Protein AF-A0A355GLW3-F1 (afdb_monomer_lite)

Sequence (84 aa):
MEHMQDPVQLLKNAAETLADDGGIIITVPAYPSLFSDWDRKMGHYCRYTKKHFRQNAKEAGLKVKWLTHWNSFTLSAAIISRGA

Secondary structure (DSSP, 8-state):
-TT-S-HHHHHHHHHHTS-TT--------B-GGG--HHHHHHT----B-HHHHHHHHHHTT--------TTGGGHHHHHHTT--

pLDDT: mean 87.59, std 7.52, range [44.69, 94.75]

Radius of gyration: 14.33 Å; chains: 1; bounding box: 35×28×34 Å

Structure (mmCIF, N/CA/C/O backbone):
data_AF-A0A355GLW3-F1
#
_entry.id   AF-A0A355GLW3-F1
#
loop_
_atom_site.group_PDB
_atom_site.id
_atom_site.type_symbol
_atom_site.label_atom_id
_atom_site.label_alt_id
_atom_site.label_comp_id
_atom_site.label_asym_id
_atom_site.label_entity_id
_atom_site.label_seq_id
_atom_site.pdbx_PDB_ins_code
_atom_site.Cartn_x
_atom_site.Cartn_y
_atom_site.Cartn_z
_atom_site.occupancy
_atom_site.B_iso_or_equiv
_atom_site.auth_seq_id
_atom_site.auth_comp_id
_atom_site.auth_asym_id
_atom_site.auth_atom_id
_atom_site.pdbx_PDB_model_num
ATOM 1 N N . MET A 1 1 ? -4.458 3.190 -6.383 1.00 80.06 1 MET A N 1
ATOM 2 C CA . MET A 1 1 ? -3.590 3.760 -5.317 1.00 80.06 1 MET A CA 1
ATOM 3 C C . MET A 1 1 ? -2.230 4.193 -5.874 1.00 80.06 1 MET A C 1
ATOM 5 O O . MET A 1 1 ? -1.761 5.273 -5.563 1.00 80.06 1 MET A O 1
ATOM 9 N N . GLU A 1 2 ? -1.620 3.378 -6.727 1.00 83.00 2 GLU A N 1
ATOM 10 C CA . GLU A 1 2 ? -0.405 3.593 -7.520 1.00 83.00 2 GLU A CA 1
ATOM 11 C C . GLU A 1 2 ? -0.393 4.842 -8.418 1.00 83.00 2 GLU A C 1
ATOM 13 O O . GLU A 1 2 ? 0.682 5.296 -8.789 1.00 83.00 2 GLU A O 1
ATOM 18 N N . HIS A 1 3 ? -1.555 5.417 -8.734 1.00 85.94 3 HIS A N 1
ATOM 19 C CA . HIS A 1 3 ? -1.701 6.665 -9.496 1.00 85.94 3 HIS A CA 1
ATOM 20 C C . HIS A 1 3 ? -1.816 7.922 -8.621 1.00 85.94 3 HIS A C 1
ATOM 22 O O . HIS A 1 3 ? -2.041 9.005 -9.146 1.00 85.94 3 HIS A O 1
ATOM 28 N N . MET A 1 4 ? -1.713 7.800 -7.297 1.00 83.94 4 MET A N 1
ATOM 29 C CA . MET A 1 4 ? -1.830 8.943 -6.389 1.00 83.94 4 MET A CA 1
ATOM 30 C C . MET A 1 4 ? -0.473 9.300 -5.795 1.00 83.94 4 MET A C 1
ATOM 32 O O . MET A 1 4 ? 0.292 8.413 -5.420 1.00 83.94 4 MET A O 1
ATOM 36 N N . GLN A 1 5 ? -0.208 10.601 -5.664 1.00 82.94 5 GLN A N 1
ATOM 37 C CA . GLN A 1 5 ? 0.994 11.103 -4.992 1.00 82.94 5 GLN A CA 1
ATOM 38 C C . GLN A 1 5 ? 0.933 10.889 -3.476 1.00 82.94 5 GLN A C 1
ATOM 40 O O . GLN A 1 5 ? 1.941 10.523 -2.880 1.00 82.94 5 GLN A O 1
ATOM 45 N N . ASP A 1 6 ? -0.250 11.058 -2.873 1.00 89.44 6 ASP A N 1
ATOM 46 C CA . ASP A 1 6 ? -0.494 10.758 -1.461 1.00 89.44 6 ASP A CA 1
ATOM 47 C C . ASP A 1 6 ? -1.450 9.560 -1.312 1.00 89.44 6 ASP A C 1
ATOM 49 O O . ASP A 1 6 ? -2.679 9.707 -1.294 1.00 89.44 6 ASP A O 1
ATOM 53 N N . PRO A 1 7 ? -0.904 8.337 -1.229 1.00 90.38 7 PRO A N 1
ATOM 54 C CA . PRO A 1 7 ? -1.717 7.150 -1.041 1.00 90.38 7 PRO A CA 1
ATOM 55 C C . PRO A 1 7 ? -2.359 7.065 0.350 1.00 90.38 7 PRO A C 1
ATOM 57 O O . PRO A 1 7 ? -3.373 6.383 0.491 1.00 90.38 7 PRO A O 1
ATOM 60 N N . VAL A 1 8 ? -1.798 7.718 1.373 1.00 93.31 8 VAL A N 1
ATOM 61 C CA . VAL A 1 8 ? -2.341 7.686 2.740 1.00 93.31 8 VAL A CA 1
ATOM 62 C C . VAL A 1 8 ? -3.607 8.529 2.806 1.00 93.31 8 VAL A C 1
ATOM 64 O O . VAL A 1 8 ? -4.610 8.068 3.350 1.00 93.31 8 VAL A O 1
ATOM 67 N N . GLN A 1 9 ? -3.605 9.714 2.191 1.00 93.38 9 GLN A N 1
ATOM 68 C CA . GLN A 1 9 ? -4.800 10.555 2.124 1.00 93.38 9 GLN A CA 1
ATOM 69 C C . GLN A 1 9 ? -5.942 9.871 1.360 1.00 93.38 9 GLN A C 1
ATOM 71 O O . GLN A 1 9 ? -7.086 9.914 1.807 1.00 93.38 9 GLN A O 1
ATOM 76 N N . LEU A 1 10 ? -5.643 9.170 0.258 1.00 92.75 10 LEU A N 1
ATOM 77 C CA . LEU A 1 10 ? -6.650 8.372 -0.453 1.00 92.75 10 LEU A CA 1
ATOM 78 C C . LEU A 1 10 ? -7.283 7.315 0.465 1.00 92.75 10 LEU A C 1
ATOM 80 O O . LEU A 1 10 ? -8.500 7.142 0.459 1.00 92.75 10 LEU A O 1
ATOM 84 N N . LEU A 1 11 ? -6.468 6.617 1.257 1.00 93.94 11 LEU A N 1
ATOM 85 C CA . LEU A 1 11 ? -6.956 5.597 2.183 1.00 93.94 11 LEU A CA 1
ATOM 86 C C . LEU A 1 11 ? -7.773 6.192 3.335 1.00 93.94 11 LEU A C 1
ATOM 88 O O . LEU A 1 11 ? -8.756 5.575 3.735 1.00 93.94 11 LEU A O 1
ATOM 92 N N . LYS A 1 12 ? -7.408 7.378 3.837 1.00 94.31 12 LYS A N 1
ATOM 93 C CA . LYS A 1 12 ? -8.182 8.097 4.862 1.00 94.31 12 LYS A CA 1
ATOM 94 C C . LYS A 1 12 ? -9.557 8.501 4.347 1.00 94.31 12 LYS A C 1
ATOM 96 O O . LYS A 1 12 ? -10.553 8.144 4.960 1.00 94.31 12 LYS A O 1
ATOM 101 N N . ASN A 1 13 ? -9.617 9.133 3.176 1.00 93.69 13 ASN A N 1
ATOM 102 C CA . ASN A 1 13 ? -10.887 9.518 2.554 1.00 93.69 13 ASN A CA 1
ATOM 103 C C . ASN A 1 13 ? -11.777 8.289 2.301 1.00 93.69 13 ASN A C 1
ATOM 105 O O . ASN A 1 13 ? -12.989 8.328 2.491 1.00 93.69 13 ASN A O 1
ATOM 109 N N . ALA A 1 14 ? -11.172 7.171 1.885 1.00 92.31 14 ALA A N 1
ATOM 110 C CA . ALA A 1 14 ? -11.902 5.922 1.722 1.00 92.31 14 ALA A CA 1
ATOM 111 C C . ALA A 1 14 ? -12.407 5.387 3.072 1.00 92.31 14 ALA A C 1
ATOM 113 O O . ALA A 1 14 ? -13.541 4.937 3.145 1.00 92.31 14 ALA A O 1
ATOM 114 N N . ALA A 1 15 ? -11.609 5.472 4.140 1.00 91.94 15 ALA A N 1
ATOM 115 C CA . ALA A 1 15 ? -12.014 5.050 5.478 1.00 91.94 15 ALA A CA 1
ATOM 116 C C . ALA A 1 15 ? -13.186 5.880 6.030 1.00 91.94 15 ALA A C 1
ATOM 118 O O . ALA A 1 15 ? -14.107 5.313 6.605 1.00 91.94 15 ALA A O 1
ATOM 119 N N . GLU A 1 16 ? -13.183 7.196 5.806 1.00 93.00 16 GLU A N 1
ATOM 120 C CA . GLU A 1 16 ? -14.231 8.126 6.262 1.00 93.00 16 GLU A CA 1
ATOM 121 C C . GLU A 1 16 ? -15.594 7.898 5.592 1.00 93.00 16 GLU A C 1
ATOM 123 O O . GLU A 1 16 ? -16.621 8.308 6.124 1.00 93.00 16 GLU A O 1
ATOM 128 N N . THR A 1 17 ? -15.617 7.243 4.429 1.00 92.25 17 THR A N 1
ATOM 129 C CA . THR A 1 17 ? -16.854 6.943 3.686 1.00 92.25 17 THR A CA 1
ATOM 130 C C . THR A 1 17 ? -17.400 5.538 3.953 1.00 92.25 17 THR A C 1
ATOM 132 O O . THR A 1 17 ? -18.465 5.188 3.442 1.00 92.25 17 THR A O 1
ATOM 135 N N . LEU A 1 18 ? -16.697 4.719 4.742 1.00 91.38 18 LEU A N 1
ATOM 136 C CA . LEU A 1 18 ? -17.168 3.388 5.123 1.00 91.38 18 LEU A CA 1
ATOM 137 C C . LEU A 1 18 ? -18.240 3.469 6.212 1.00 91.38 18 LEU A C 1
ATOM 139 O O . LEU A 1 18 ? -18.181 4.304 7.108 1.00 91.38 18 LEU A O 1
ATOM 143 N N . ALA A 1 19 ? -19.176 2.521 6.176 1.00 91.75 19 ALA A N 1
ATOM 144 C CA . ALA A 1 19 ? -19.957 2.171 7.359 1.00 91.75 19 ALA A CA 1
ATOM 145 C C . ALA A 1 19 ? -19.047 1.549 8.437 1.00 91.75 19 ALA A C 1
ATOM 147 O O . ALA A 1 19 ? -17.974 1.040 8.110 1.00 91.75 19 ALA A O 1
ATOM 148 N N . ASP A 1 20 ? -19.501 1.511 9.691 1.00 86.75 20 ASP A N 1
ATOM 149 C CA . ASP A 1 20 ? -18.712 1.005 10.829 1.00 86.75 20 ASP A CA 1
ATOM 150 C C . ASP A 1 20 ? -18.172 -0.427 10.617 1.00 86.75 20 ASP A C 1
ATOM 152 O O . ASP A 1 20 ? -17.044 -0.736 11.000 1.00 86.75 20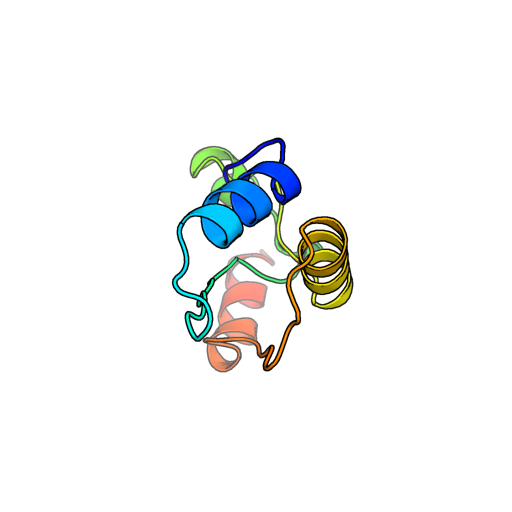 ASP A O 1
ATOM 156 N N . ASP A 1 21 ? -18.940 -1.274 9.923 1.00 89.12 21 ASP A N 1
ATOM 157 C CA . ASP A 1 21 ? -18.568 -2.652 9.555 1.00 89.12 21 ASP A CA 1
ATOM 158 C C . ASP A 1 21 ? -18.135 -2.799 8.081 1.00 89.12 21 ASP A C 1
ATOM 160 O O . ASP A 1 21 ? -18.049 -3.902 7.530 1.00 89.12 21 ASP A O 1
ATOM 164 N N . GLY A 1 22 ? -17.875 -1.677 7.412 1.00 90.75 22 GLY A N 1
ATOM 165 C CA . GLY A 1 22 ? -17.431 -1.621 6.028 1.00 90.75 22 GLY A CA 1
ATOM 166 C C . GLY A 1 22 ? -15.994 -2.112 5.840 1.00 90.75 22 GLY A C 1
ATOM 167 O O . GLY A 1 22 ? -15.149 -2.066 6.735 1.00 90.75 22 GLY A O 1
ATOM 168 N N . GLY A 1 23 ? -15.685 -2.570 4.628 1.00 92.50 23 GLY A N 1
ATOM 169 C CA . GLY A 1 23 ? -14.341 -2.988 4.245 1.00 92.50 23 GLY A CA 1
ATOM 170 C C . GLY A 1 23 ? -13.930 -2.411 2.899 1.00 92.50 23 GLY A C 1
ATOM 171 O O . GLY A 1 23 ? -14.765 -2.173 2.031 1.00 92.50 23 GLY A O 1
ATOM 172 N N . ILE A 1 24 ? -12.623 -2.230 2.710 1.00 92.81 24 ILE A N 1
ATOM 173 C CA . ILE A 1 24 ? -12.042 -1.805 1.434 1.00 92.81 24 ILE A CA 1
ATOM 174 C C . ILE A 1 24 ? -11.243 -2.967 0.854 1.00 92.81 24 ILE A C 1
ATOM 176 O O . ILE A 1 24 ? -10.405 -3.566 1.534 1.00 92.81 24 ILE A O 1
ATOM 180 N N . ILE A 1 25 ? -11.465 -3.248 -0.426 1.00 92.69 25 ILE A N 1
ATOM 181 C CA . ILE A 1 25 ? -10.637 -4.157 -1.215 1.00 92.69 25 ILE A CA 1
ATOM 182 C C . ILE A 1 25 ? -9.850 -3.313 -2.210 1.00 92.69 25 ILE A C 1
ATOM 184 O O . ILE A 1 25 ? -10.426 -2.544 -2.974 1.00 92.69 25 ILE A O 1
ATOM 188 N N . ILE A 1 26 ? -8.525 -3.454 -2.197 1.00 91.25 26 ILE A N 1
ATOM 189 C CA . ILE A 1 26 ? -7.628 -2.698 -3.073 1.00 91.25 26 ILE A CA 1
ATOM 190 C C . ILE A 1 26 ? -6.713 -3.678 -3.790 1.00 91.25 26 ILE A C 1
ATOM 192 O O . ILE A 1 26 ? -6.085 -4.535 -3.165 1.00 91.25 26 ILE A O 1
ATOM 196 N N . THR A 1 27 ? -6.609 -3.513 -5.103 1.00 91.38 27 THR A N 1
ATOM 197 C CA . THR A 1 27 ? -5.591 -4.166 -5.920 1.00 91.38 27 THR A CA 1
ATOM 198 C C . THR A 1 27 ? -4.575 -3.117 -6.354 1.00 91.38 27 THR A C 1
ATOM 200 O O . THR A 1 27 ? -4.940 -2.002 -6.713 1.00 91.38 27 THR A O 1
ATOM 203 N N . VAL A 1 28 ? -3.291 -3.451 -6.233 1.00 89.69 28 VAL A N 1
ATOM 204 C CA . VAL A 1 28 ? -2.173 -2.586 -6.627 1.00 89.69 28 VAL A CA 1
ATOM 205 C C . VAL A 1 28 ? -1.087 -3.426 -7.289 1.00 89.69 28 VAL A C 1
ATOM 207 O O . VAL A 1 28 ? -0.889 -4.584 -6.896 1.00 89.69 28 VAL A O 1
ATOM 210 N N . PRO A 1 29 ? -0.340 -2.871 -8.255 1.00 88.75 29 PRO A N 1
ATOM 211 C CA . PRO A 1 29 ? 0.769 -3.573 -8.868 1.00 88.75 29 PRO A CA 1
ATOM 212 C C . PRO A 1 29 ? 1.870 -3.800 -7.827 1.00 88.75 29 PRO A C 1
ATOM 214 O O . PRO A 1 29 ? 2.306 -2.880 -7.133 1.00 88.75 29 PRO A O 1
ATOM 217 N N . ALA A 1 30 ? 2.310 -5.051 -7.704 1.00 88.25 30 ALA A N 1
ATOM 218 C CA . ALA A 1 30 ? 3.342 -5.467 -6.762 1.00 88.25 30 ALA A CA 1
ATOM 219 C C . ALA A 1 30 ? 4.736 -5.502 -7.412 1.00 88.25 30 ALA A C 1
ATOM 221 O O . ALA A 1 30 ? 4.858 -5.502 -8.636 1.00 88.25 30 ALA A O 1
ATOM 222 N N . TYR A 1 31 ? 5.771 -5.610 -6.573 1.00 87.25 31 TYR A N 1
ATOM 223 C CA . TYR A 1 31 ? 7.186 -5.740 -6.954 1.00 87.25 31 TYR A CA 1
ATOM 224 C C . TYR A 1 31 ? 7.771 -4.463 -7.589 1.00 87.25 31 TYR A C 1
ATOM 226 O O . TYR A 1 31 ? 7.750 -4.311 -8.810 1.00 87.25 31 TYR A O 1
ATOM 234 N N . PRO A 1 32 ? 8.352 -3.559 -6.773 1.00 86.50 32 PRO A N 1
ATOM 235 C CA . PRO A 1 32 ? 9.020 -2.344 -7.253 1.00 86.50 32 PRO A CA 1
ATOM 236 C C . PRO A 1 32 ? 10.095 -2.583 -8.317 1.00 86.50 32 PRO A C 1
ATOM 238 O O . PRO A 1 32 ? 10.243 -1.762 -9.211 1.00 86.50 32 PRO A O 1
ATOM 241 N N . SER A 1 33 ? 10.801 -3.717 -8.272 1.00 85.00 33 SER A N 1
ATOM 242 C CA . SER A 1 33 ? 11.832 -4.073 -9.258 1.00 85.00 33 SER A CA 1
ATOM 243 C C . SER A 1 33 ? 11.297 -4.296 -10.678 1.00 85.00 33 SER A C 1
ATOM 245 O O . SER A 1 33 ? 12.079 -4.304 -11.618 1.00 85.00 33 SER A O 1
ATOM 247 N N . LEU A 1 34 ? 9.982 -4.477 -10.846 1.00 84.25 34 LEU A N 1
ATOM 248 C CA . LEU A 1 34 ? 9.326 -4.617 -12.151 1.00 84.25 34 LEU A CA 1
ATOM 249 C C . LEU A 1 34 ? 8.721 -3.300 -12.662 1.00 84.25 34 LEU A C 1
ATOM 251 O O . LEU A 1 34 ? 7.992 -3.315 -13.658 1.00 84.25 34 LEU A O 1
ATOM 255 N N . PHE A 1 35 ? 8.955 -2.187 -11.962 1.00 83.88 35 PHE A N 1
ATOM 256 C CA . PHE A 1 35 ? 8.534 -0.865 -12.412 1.00 83.88 35 PHE A CA 1
ATOM 257 C C . PHE A 1 35 ? 9.347 -0.460 -13.647 1.00 83.88 35 PHE A C 1
ATOM 259 O O . PHE A 1 35 ? 10.577 -0.464 -13.606 1.00 83.88 35 PHE A O 1
ATOM 266 N N . SER A 1 36 ? 8.670 -0.107 -14.738 1.00 85.31 36 SER A N 1
ATOM 267 C CA . SER A 1 36 ? 9.318 0.293 -15.992 1.00 85.31 36 SER A CA 1
ATOM 268 C C . SER A 1 36 ? 8.671 1.531 -16.619 1.00 85.31 36 SER A C 1
ATOM 270 O O . SER A 1 36 ? 7.687 2.069 -16.113 1.00 85.31 36 SER A O 1
ATOM 272 N N . ASP A 1 37 ? 9.192 1.993 -17.758 1.00 84.69 37 ASP A N 1
ATOM 273 C CA . ASP A 1 37 ? 8.610 3.136 -18.478 1.00 84.69 37 ASP A CA 1
ATOM 274 C C . ASP A 1 37 ? 7.167 2.888 -18.935 1.00 84.69 37 ASP A C 1
ATOM 276 O O . ASP A 1 37 ? 6.396 3.834 -19.092 1.00 84.69 37 ASP A O 1
ATOM 280 N N . TRP A 1 38 ? 6.767 1.624 -19.099 1.00 83.81 38 TRP A N 1
ATOM 281 C CA . TRP A 1 38 ? 5.370 1.266 -19.338 1.00 83.81 38 TRP A CA 1
ATOM 282 C C . TRP A 1 38 ? 4.473 1.632 -18.157 1.00 83.81 38 TRP A C 1
ATOM 284 O O . TRP A 1 38 ? 3.394 2.178 -18.370 1.00 83.81 38 TRP A O 1
ATOM 294 N N . ASP A 1 39 ? 4.926 1.395 -16.924 1.00 85.06 39 ASP A N 1
ATOM 295 C CA . ASP A 1 39 ? 4.207 1.818 -15.720 1.00 85.06 39 ASP A CA 1
ATOM 296 C C . ASP A 1 39 ? 4.075 3.345 -15.673 1.00 85.06 39 ASP A C 1
ATOM 298 O O . ASP A 1 39 ? 2.985 3.863 -15.432 1.00 85.06 39 ASP A O 1
ATOM 302 N N . ARG A 1 40 ? 5.150 4.076 -16.001 1.00 84.81 40 ARG A N 1
ATOM 303 C CA . ARG A 1 40 ? 5.116 5.545 -16.057 1.00 84.81 40 ARG A CA 1
ATOM 304 C C . ARG A 1 40 ? 4.135 6.057 -17.117 1.00 84.81 40 ARG A C 1
ATOM 306 O O . ARG A 1 40 ? 3.394 6.993 -16.839 1.00 84.81 40 ARG A O 1
ATOM 313 N N . LYS A 1 41 ? 4.084 5.433 -18.300 1.00 87.19 41 LYS A N 1
ATOM 314 C CA . LYS A 1 41 ? 3.121 5.776 -19.367 1.00 87.19 41 LYS A CA 1
ATOM 315 C C . LYS A 1 41 ? 1.671 5.515 -18.964 1.00 87.19 41 LYS A C 1
ATOM 317 O O . LYS A 1 41 ? 0.798 6.275 -19.364 1.00 87.19 41 LYS A O 1
ATOM 322 N N . MET A 1 42 ? 1.420 4.477 -18.167 1.00 83.75 42 MET A N 1
ATOM 323 C CA . MET A 1 42 ? 0.096 4.233 -17.582 1.00 83.75 42 MET A CA 1
ATOM 324 C C . MET A 1 42 ? -0.229 5.213 -16.445 1.00 83.75 42 MET A C 1
ATOM 326 O O . MET A 1 42 ? -1.366 5.265 -15.998 1.00 83.75 42 MET A O 1
ATOM 330 N N . GLY A 1 43 ? 0.742 6.008 -15.987 1.00 84.31 43 GLY A N 1
ATOM 331 C CA . GLY A 1 43 ? 0.577 6.969 -14.901 1.00 84.31 43 GLY A CA 1
ATOM 332 C C . GLY A 1 43 ? 0.803 6.371 -13.512 1.00 84.31 43 GLY A C 1
ATOM 333 O O . GLY A 1 43 ? 0.336 6.947 -12.532 1.00 84.31 43 GLY A O 1
ATOM 334 N N . HIS A 1 44 ? 1.461 5.213 -13.394 1.00 87.19 44 HIS A N 1
ATOM 335 C CA . HIS A 1 44 ? 1.874 4.683 -12.095 1.00 87.19 44 HIS A CA 1
ATOM 336 C C . HIS A 1 44 ? 3.051 5.499 -11.552 1.00 87.19 44 HIS A C 1
ATOM 338 O O . HIS A 1 44 ? 4.069 5.671 -12.225 1.00 87.19 44 HIS A O 1
ATOM 344 N N . TYR A 1 45 ? 2.947 5.929 -10.298 1.00 84.56 45 TYR A N 1
ATOM 345 C CA . TYR A 1 45 ? 4.047 6.536 -9.551 1.00 84.56 45 TYR A CA 1
ATOM 346 C C . TYR A 1 45 ? 4.947 5.486 -8.902 1.00 84.56 45 TYR A C 1
ATOM 348 O O . TYR A 1 45 ? 6.154 5.685 -8.783 1.00 84.56 45 TYR A O 1
ATOM 356 N N . CYS A 1 46 ? 4.372 4.360 -8.474 1.00 86.94 46 CYS A N 1
ATOM 357 C CA . CYS A 1 46 ? 5.109 3.301 -7.799 1.00 86.94 46 CYS A CA 1
ATOM 358 C C . CYS A 1 46 ? 4.428 1.935 -7.944 1.00 86.94 46 CYS A C 1
ATOM 360 O O . CYS A 1 46 ? 3.247 1.827 -8.269 1.00 86.94 46 CYS A O 1
ATOM 362 N N . ARG A 1 47 ? 5.186 0.876 -7.647 1.00 91.19 47 ARG A N 1
ATOM 363 C CA . ARG A 1 47 ? 4.639 -0.449 -7.330 1.00 91.19 47 ARG A CA 1
ATOM 364 C C . ARG A 1 47 ? 4.844 -0.749 -5.854 1.00 91.19 47 ARG A C 1
ATOM 366 O O . ARG A 1 47 ? 5.802 -0.284 -5.239 1.00 91.19 47 ARG A O 1
ATOM 373 N N . TYR A 1 48 ? 3.960 -1.558 -5.289 1.00 91.75 48 TYR A N 1
ATOM 374 C CA . TYR A 1 48 ? 3.894 -1.796 -3.855 1.00 91.75 48 TYR A CA 1
ATOM 375 C C . TYR A 1 48 ? 4.664 -3.045 -3.424 1.00 91.75 48 TYR A C 1
ATOM 377 O O . TYR A 1 48 ? 4.719 -4.072 -4.104 1.00 91.75 48 TYR A O 1
ATOM 385 N N . THR A 1 49 ? 5.214 -2.977 -2.213 1.00 91.62 49 THR A N 1
ATOM 386 C CA . THR A 1 49 ? 5.559 -4.167 -1.429 1.00 91.62 49 THR A CA 1
ATOM 387 C C . THR A 1 49 ? 4.486 -4.397 -0.372 1.00 91.62 49 THR A C 1
ATOM 389 O O . THR A 1 49 ? 3.808 -3.457 0.050 1.00 91.62 49 THR A O 1
ATOM 392 N N . LYS A 1 50 ? 4.367 -5.634 0.132 1.00 91.62 50 LYS A N 1
ATOM 393 C CA . LYS A 1 50 ? 3.454 -5.925 1.250 1.00 91.62 50 LYS A CA 1
ATOM 394 C C . LYS A 1 50 ? 3.736 -5.043 2.472 1.00 91.62 50 LYS A C 1
ATOM 396 O O . LYS A 1 50 ? 2.802 -4.614 3.141 1.00 91.62 50 LYS A O 1
ATOM 401 N N . LYS A 1 51 ? 5.018 -4.768 2.753 1.00 92.75 51 LYS A N 1
ATOM 402 C CA . LYS A 1 51 ? 5.448 -3.910 3.866 1.00 92.75 51 LYS A CA 1
ATOM 403 C C . LYS A 1 51 ? 4.970 -2.471 3.668 1.00 92.75 51 LYS A C 1
ATOM 405 O O . LYS A 1 51 ? 4.327 -1.935 4.562 1.00 92.75 51 LYS A O 1
ATOM 410 N N . HIS A 1 52 ? 5.234 -1.895 2.496 1.00 91.94 52 HIS A N 1
ATOM 411 C CA . HIS A 1 52 ? 4.849 -0.519 2.176 1.00 91.94 52 HIS A CA 1
ATOM 412 C C . HIS A 1 52 ? 3.324 -0.344 2.210 1.00 91.94 52 HIS A C 1
ATOM 414 O O . HIS A 1 52 ? 2.821 0.574 2.843 1.00 91.94 52 HIS A O 1
ATOM 420 N N . PHE A 1 53 ? 2.568 -1.275 1.618 1.00 93.44 53 PHE A N 1
ATOM 421 C CA . PHE A 1 53 ? 1.104 -1.216 1.654 1.00 93.44 53 PHE A CA 1
ATOM 422 C C . PHE A 1 53 ? 0.553 -1.265 3.088 1.00 93.44 53 PHE A C 1
ATOM 424 O O . PHE A 1 53 ? -0.311 -0.470 3.450 1.00 93.44 53 PHE A O 1
ATOM 431 N N . ARG A 1 54 ? 1.076 -2.168 3.933 1.00 94.31 54 ARG A N 1
ATOM 432 C CA . ARG A 1 54 ? 0.671 -2.252 5.348 1.00 94.31 54 ARG A CA 1
ATOM 433 C C . ARG A 1 54 ? 0.988 -0.980 6.124 1.00 94.31 54 ARG A C 1
ATOM 435 O O . ARG A 1 54 ? 0.211 -0.619 7.001 1.00 94.31 54 ARG A O 1
ATOM 442 N N . GLN A 1 55 ? 2.116 -0.341 5.828 1.00 94.75 55 GLN A N 1
ATOM 443 C CA . GLN A 1 55 ? 2.491 0.912 6.464 1.00 94.75 55 GLN A CA 1
ATOM 444 C C . GLN A 1 55 ? 1.490 2.020 6.117 1.00 94.75 55 GLN A C 1
ATOM 446 O O . GLN A 1 55 ? 0.902 2.584 7.033 1.00 94.75 55 GLN A O 1
ATOM 451 N N . ASN A 1 56 ? 1.195 2.229 4.831 1.00 94.25 56 ASN A N 1
ATOM 452 C CA . ASN A 1 56 ? 0.244 3.262 4.403 1.00 94.25 56 ASN A CA 1
ATOM 453 C C . ASN A 1 56 ? -1.163 3.006 4.964 1.00 94.25 56 ASN A C 1
ATOM 455 O O . ASN A 1 56 ? -1.829 3.932 5.416 1.00 94.25 56 ASN A O 1
ATOM 459 N N . ALA A 1 57 ? -1.603 1.741 4.998 1.00 93.94 57 ALA A N 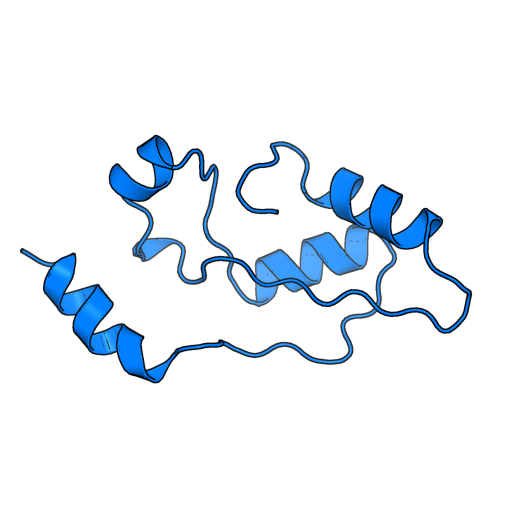1
ATOM 460 C CA . ALA A 1 57 ? -2.874 1.369 5.617 1.00 93.94 57 ALA A CA 1
ATOM 461 C C . ALA A 1 57 ? -2.905 1.694 7.118 1.00 93.94 57 ALA A C 1
ATOM 463 O O . ALA A 1 57 ? -3.887 2.247 7.603 1.00 93.94 57 ALA A O 1
ATOM 464 N N . LYS A 1 58 ? -1.817 1.406 7.845 1.00 94.50 58 LYS A N 1
ATOM 465 C CA . LYS A 1 58 ? -1.702 1.730 9.271 1.00 94.50 58 LYS A CA 1
ATOM 466 C C . LYS A 1 58 ? -1.717 3.242 9.513 1.00 94.50 58 LYS A C 1
ATOM 468 O O . LYS A 1 58 ? -2.388 3.692 10.435 1.00 94.50 58 LYS A O 1
ATOM 473 N N . GLU A 1 59 ? -1.003 4.016 8.700 1.00 94.69 59 GLU A N 1
ATOM 474 C CA . GLU A 1 59 ? -0.971 5.486 8.778 1.00 94.69 59 GLU A CA 1
ATOM 475 C C . GLU A 1 59 ? -2.331 6.123 8.441 1.00 94.69 59 GLU A C 1
ATOM 477 O O . GLU A 1 59 ? -2.671 7.182 8.967 1.00 94.69 59 GLU A O 1
ATOM 482 N N . ALA A 1 60 ? -3.142 5.448 7.624 1.00 93.25 60 ALA A N 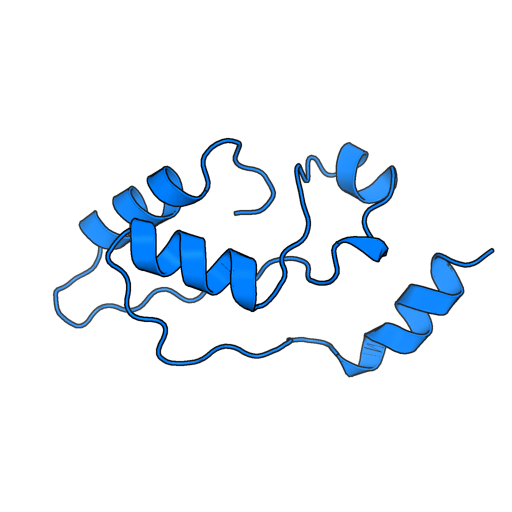1
ATOM 483 C CA . ALA A 1 60 ? -4.523 5.825 7.342 1.00 93.25 60 ALA A CA 1
ATOM 484 C C . ALA A 1 60 ? -5.535 5.357 8.408 1.00 93.25 60 ALA A C 1
ATOM 486 O O . ALA A 1 60 ? -6.729 5.582 8.246 1.00 93.25 60 ALA A O 1
ATOM 487 N N . GLY A 1 61 ? -5.091 4.693 9.483 1.00 93.25 61 GLY A N 1
ATOM 488 C CA . GLY A 1 61 ? -5.970 4.179 10.542 1.00 93.25 61 GLY A CA 1
ATOM 489 C C . GLY A 1 61 ? -6.709 2.882 10.190 1.00 93.25 61 GLY A C 1
ATOM 490 O O . GLY A 1 61 ? -7.538 2.413 10.967 1.00 93.25 61 GLY A O 1
ATOM 491 N N . LEU A 1 62 ? -6.396 2.256 9.053 1.00 92.44 62 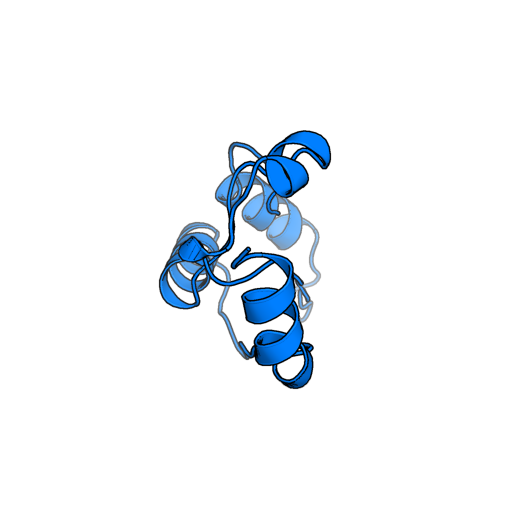LEU A N 1
ATOM 492 C CA . LEU A 1 62 ? -7.027 1.018 8.602 1.00 92.44 62 LEU A CA 1
ATOM 493 C C . LEU A 1 62 ? -6.324 -0.223 9.169 1.00 92.44 62 LEU A C 1
ATOM 495 O O . LEU A 1 62 ? -5.094 -0.309 9.257 1.00 92.44 62 LEU A O 1
ATOM 499 N N . LYS A 1 63 ? -7.111 -1.261 9.476 1.00 92.81 63 LYS A N 1
ATOM 500 C CA . LYS A 1 63 ? -6.602 -2.575 9.891 1.00 92.81 63 LYS A CA 1
ATOM 501 C C . LYS A 1 63 ? -6.610 -3.555 8.721 1.00 92.81 63 LYS A C 1
ATOM 503 O O . LYS A 1 63 ? -7.658 -4.038 8.304 1.00 92.81 63 LYS A O 1
ATOM 508 N N . VAL A 1 64 ? -5.426 -3.930 8.241 1.00 94.56 64 VAL A N 1
ATOM 509 C CA . VAL A 1 64 ? -5.283 -4.940 7.180 1.00 94.56 64 VAL A CA 1
ATOM 510 C C . VAL A 1 64 ? -5.667 -6.325 7.715 1.00 94.56 64 VAL A C 1
ATOM 512 O O . VAL A 1 64 ? -4.920 -6.922 8.491 1.00 94.56 64 VAL A O 1
ATOM 515 N N . LYS A 1 65 ? -6.823 -6.847 7.291 1.00 93.75 65 LYS A N 1
ATOM 516 C CA . LYS A 1 65 ? -7.301 -8.198 7.645 1.00 93.75 65 LYS A CA 1
ATOM 517 C C . LYS A 1 65 ? -6.665 -9.289 6.786 1.00 93.75 65 LYS A C 1
ATOM 519 O O . LYS A 1 65 ? -6.306 -10.344 7.298 1.00 93.75 65 LYS A O 1
ATOM 524 N N . TRP A 1 66 ? -6.494 -9.021 5.494 1.00 93.25 66 TRP A N 1
ATOM 525 C CA . TRP A 1 66 ? -5.941 -9.967 4.531 1.00 93.25 66 TRP A CA 1
ATOM 526 C C . TRP A 1 66 ? -5.096 -9.239 3.486 1.00 93.25 66 TRP A C 1
ATOM 528 O O . TRP A 1 66 ? -5.398 -8.109 3.111 1.00 93.25 66 TRP A O 1
ATOM 538 N N . LEU A 1 67 ? -4.003 -9.869 3.052 1.00 93.06 67 LEU A N 1
ATOM 539 C CA . LEU A 1 67 ? -3.098 -9.312 2.050 1.00 93.06 67 LEU A CA 1
ATOM 540 C C . LEU A 1 67 ? -2.393 -10.439 1.298 1.00 93.06 67 LEU A C 1
ATOM 542 O O . LEU A 1 67 ? -1.518 -11.116 1.848 1.00 93.06 67 LEU A O 1
ATOM 546 N N . THR A 1 68 ? -2.727 -10.593 0.023 1.00 92.00 68 THR A N 1
ATOM 547 C CA . THR A 1 68 ? -2.097 -11.571 -0.865 1.00 92.00 68 THR A CA 1
ATOM 548 C C . THR A 1 68 ? -1.614 -10.923 -2.158 1.00 92.00 68 THR A C 1
ATOM 550 O O . THR A 1 68 ? -1.882 -9.753 -2.422 1.00 92.00 68 THR A O 1
ATOM 553 N N . HIS A 1 69 ? -0.891 -11.697 -2.960 1.00 89.00 69 HIS A N 1
ATOM 554 C CA . HIS A 1 69 ? -0.649 -11.358 -4.352 1.00 89.00 69 HIS A CA 1
ATOM 555 C C . HIS A 1 69 ? -1.718 -12.023 -5.216 1.00 89.00 69 HIS A C 1
ATOM 557 O O . HIS A 1 69 ? -1.902 -13.237 -5.175 1.00 89.00 69 HIS A O 1
ATOM 563 N N . TRP A 1 70 ? -2.431 -11.205 -5.980 1.00 82.06 70 TRP A N 1
ATOM 564 C CA . TRP A 1 70 ? -3.333 -11.670 -7.023 1.00 82.06 70 TRP A CA 1
ATOM 565 C C . TRP A 1 70 ? -2.535 -11.859 -8.322 1.00 82.06 70 TRP A C 1
ATOM 567 O O . TRP A 1 70 ? -1.603 -11.097 -8.577 1.00 82.06 70 TRP A O 1
ATOM 577 N N . ASN A 1 71 ? -2.863 -12.874 -9.128 1.00 79.25 71 ASN A N 1
ATOM 578 C CA . ASN A 1 71 ? -2.148 -13.224 -10.368 1.00 79.25 71 ASN A CA 1
ATOM 579 C C . ASN A 1 71 ? -0.649 -13.568 -10.213 1.00 79.25 71 ASN A C 1
ATOM 581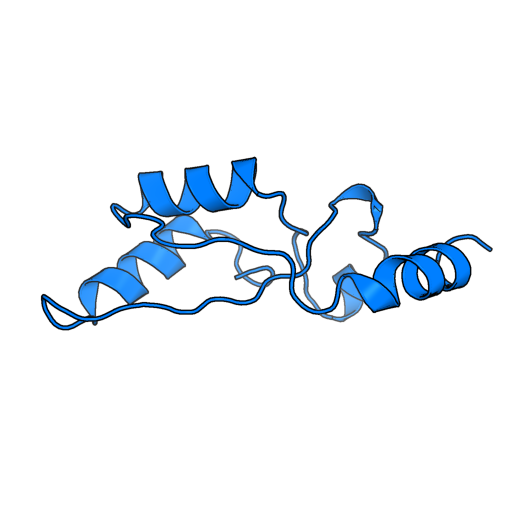 O O . ASN A 1 71 ? 0.139 -13.371 -11.133 1.00 79.25 71 ASN A O 1
ATOM 585 N N . SER A 1 72 ? -0.213 -14.144 -9.087 1.00 81.44 72 SER A N 1
ATOM 586 C CA . SER A 1 72 ? 1.199 -14.546 -8.925 1.00 81.44 72 SER A CA 1
ATOM 587 C C . SER A 1 72 ? 1.695 -15.568 -9.952 1.00 81.44 72 SER A C 1
ATOM 589 O O . SER A 1 72 ? 2.891 -15.619 -10.217 1.00 81.44 72 SER A O 1
ATOM 591 N N . PHE A 1 73 ? 0.808 -16.362 -10.554 1.00 80.81 73 PHE A N 1
ATOM 592 C CA . PHE A 1 73 ? 1.184 -17.351 -11.568 1.00 80.81 73 PHE A CA 1
ATOM 593 C C . PHE A 1 73 ? 1.690 -16.711 -12.873 1.00 80.81 73 PHE A C 1
ATOM 595 O O . PHE A 1 73 ? 2.478 -17.329 -13.580 1.00 80.81 73 PHE A O 1
ATOM 602 N N . THR A 1 74 ? 1.308 -15.462 -13.177 1.00 81.88 74 THR A N 1
ATOM 603 C CA . THR A 1 74 ? 1.824 -14.736 -14.352 1.00 81.88 74 THR A CA 1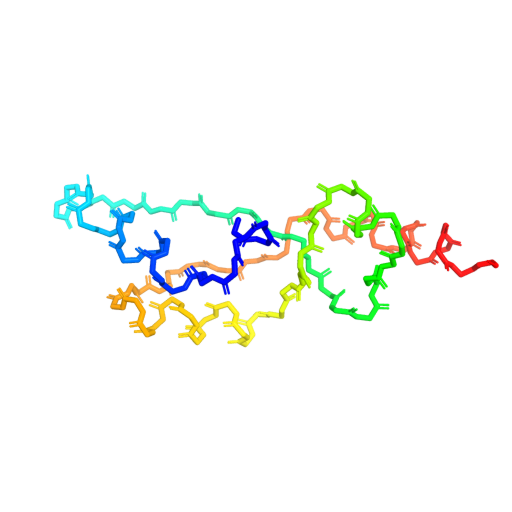
ATOM 604 C C . THR A 1 74 ? 3.175 -14.072 -14.090 1.00 81.88 74 THR A C 1
ATOM 606 O O . THR A 1 74 ? 3.724 -13.438 -14.989 1.00 81.88 74 THR A O 1
ATOM 609 N N . LEU A 1 75 ? 3.720 -14.170 -12.872 1.00 81.75 75 LEU A N 1
ATOM 610 C CA . LEU A 1 75 ? 4.950 -13.476 -12.490 1.00 81.75 75 LEU A CA 1
ATOM 611 C C . LEU A 1 75 ? 6.150 -13.918 -13.335 1.00 81.75 75 LEU A C 1
ATOM 613 O O . LEU A 1 75 ? 6.930 -13.073 -13.758 1.00 81.75 75 LEU A O 1
ATOM 617 N N . SER A 1 76 ? 6.279 -15.214 -13.621 1.00 80.06 76 SER A N 1
ATOM 618 C CA . SER A 1 76 ? 7.356 -15.751 -14.463 1.00 80.06 76 SER A CA 1
ATOM 619 C C . SER A 1 76 ? 7.304 -15.177 -15.879 1.00 80.06 76 SER A C 1
ATOM 621 O O . SER A 1 76 ? 8.298 -14.634 -16.354 1.00 80.06 76 SER A O 1
ATOM 623 N N . ALA A 1 77 ? 6.132 -15.200 -16.519 1.00 83.12 77 ALA A N 1
ATOM 624 C CA . ALA A 1 77 ? 5.928 -14.584 -17.829 1.00 83.12 77 ALA A CA 1
ATOM 625 C C . ALA A 1 77 ? 6.215 -13.073 -17.800 1.00 83.12 77 ALA A C 1
ATOM 627 O O . ALA A 1 77 ? 6.854 -12.548 -18.706 1.00 83.12 77 ALA A O 1
ATOM 628 N N . ALA A 1 78 ? 5.801 -12.383 -16.733 1.00 80.56 78 ALA A N 1
ATOM 629 C CA . ALA A 1 78 ? 6.029 -10.954 -16.547 1.00 80.56 78 ALA A CA 1
ATOM 630 C C . ALA A 1 78 ? 7.508 -10.585 -16.350 1.00 80.56 78 ALA A C 1
ATOM 632 O O . ALA A 1 78 ? 7.890 -9.477 -16.728 1.00 80.56 78 ALA A O 1
ATOM 633 N N . ILE A 1 79 ? 8.307 -11.471 -15.743 1.00 82.75 79 ILE A N 1
ATOM 634 C CA . ILE A 1 79 ? 9.764 -11.329 -15.632 1.00 82.75 79 ILE A CA 1
ATOM 635 C C . ILE A 1 79 ? 10.399 -11.539 -17.007 1.00 82.75 79 ILE A C 1
ATOM 637 O O . ILE A 1 79 ? 11.171 -10.692 -17.436 1.00 82.75 79 ILE A O 1
ATOM 641 N N . ILE A 1 80 ? 10.025 -12.602 -17.728 1.00 83.56 80 ILE A N 1
ATOM 642 C CA . ILE A 1 80 ? 10.563 -12.904 -19.068 1.00 83.56 80 ILE A CA 1
ATOM 643 C C . ILE A 1 80 ? 10.247 -11.774 -20.055 1.00 83.56 80 ILE A C 1
ATOM 645 O O . ILE A 1 80 ? 11.124 -11.319 -20.775 1.00 83.56 80 ILE A O 1
ATOM 649 N N . SER A 1 81 ? 9.017 -11.257 -20.056 1.00 78.19 81 SER A N 1
ATOM 650 C CA . SER A 1 81 ? 8.609 -10.189 -20.977 1.00 78.19 81 SER A CA 1
ATOM 651 C C . SER A 1 81 ? 9.248 -8.828 -20.676 1.00 78.19 81 SER A C 1
ATOM 653 O O . SER A 1 81 ? 9.084 -7.896 -21.456 1.00 78.19 81 SER A O 1
ATOM 655 N N . ARG A 1 82 ? 9.863 -8.668 -19.498 1.00 70.00 82 ARG A N 1
ATOM 656 C CA . ARG A 1 82 ? 10.518 -7.428 -19.048 1.00 70.00 82 ARG A CA 1
ATOM 657 C C . ARG A 1 82 ? 12.039 -7.572 -18.941 1.00 70.00 82 ARG A C 1
ATOM 659 O O . ARG A 1 82 ? 12.714 -6.563 -18.781 1.00 70.00 82 ARG A O 1
ATOM 666 N N . GLY A 1 83 ? 12.551 -8.801 -19.003 1.00 61.28 83 GLY A N 1
ATOM 667 C CA . GLY A 1 83 ? 13.962 -9.150 -19.097 1.00 61.28 83 GLY A CA 1
ATOM 668 C C . GLY A 1 83 ? 14.298 -9.591 -20.517 1.00 61.28 83 GLY A C 1
ATOM 669 O O . GLY A 1 83 ? 14.459 -10.783 -20.765 1.00 61.28 83 GLY A O 1
ATOM 670 N N . ALA A 1 84 ? 14.372 -8.622 -21.426 1.00 44.69 84 ALA A N 1
ATOM 671 C CA . ALA A 1 84 ? 15.034 -8.708 -22.724 1.00 44.69 84 ALA A CA 1
ATOM 672 C C . ALA A 1 84 ? 15.615 -7.327 -23.041 1.00 44.69 84 ALA A C 1
ATOM 674 O O . ALA A 1 84 ? 14.872 -6.336 -22.844 1.00 44.69 84 ALA A O 1
#

Foldseek 3Di:
DQLDPQPLVVLLVVVVPADPPGDDDDDFAADQVLDDVVCVVVRGPGGDDPVRVCVSCVSSVHDDPDDDDDPPVCVVVSCVVSPD